Protein AF-A0A841QK77-F1 (afdb_monomer)

Foldseek 3Di:
DDDDDDWDKDWDDWDQDDPPSPDIDTDIDTDDDD

Sequence (34 aa):
DRSTVQETFRVISFLPVGQGNRFMEVKLSLITAQ

Solvent-accessible surface area (backbone atoms only — not comparable to full-atom values): 2437 Å² total; per-residue (Å²): 142,80,85,83,83,85,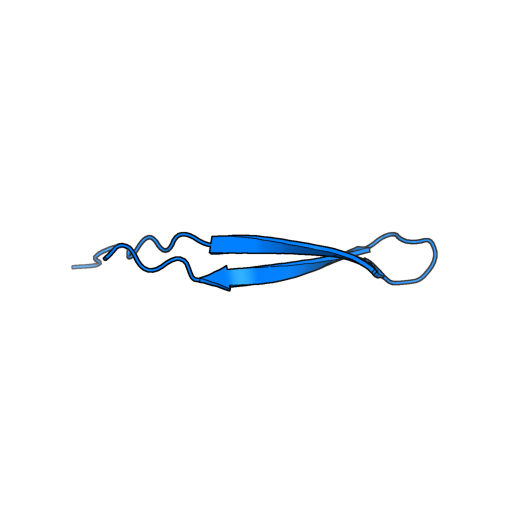84,52,68,44,81,77,49,80,43,76,35,69,85,88,55,76,39,70,49,72,44,72,43,82,53,78,86,130

pLDDT: mean 87.46, std 11.06, range [59.53, 96.44]

Radius of gyration: 14.65 Å; Cα contacts (8 Å, |Δi|>4): 42; chains: 1; bounding box: 38×16×37 Å

Mean predicted aligned error: 6.29 Å

Organism: NCBI:txid104100

Structure (mmCIF, N/CA/C/O backbone):
data_AF-A0A841QK77-F1
#
_entry.id   AF-A0A841QK77-F1
#
loop_
_atom_site.group_PDB
_atom_site.id
_atom_site.type_symbol
_atom_site.label_atom_id
_atom_site.label_alt_id
_atom_site.label_comp_id
_atom_site.label_asym_id
_atom_site.label_entity_id
_atom_site.label_seq_id
_atom_site.pdbx_PDB_ins_code
_atom_site.Cartn_x
_atom_site.Cartn_y
_atom_site.Cartn_z
_atom_site.occupancy
_atom_site.B_iso_or_equiv
_atom_site.auth_seq_id
_atom_site.auth_comp_id
_atom_site.auth_asym_id
_atom_site.auth_atom_id
_atom_site.pdbx_PDB_model_num
ATOM 1 N N . ASP A 1 1 ? -27.334 10.542 8.689 1.00 61.06 1 ASP A N 1
ATOM 2 C CA . ASP A 1 1 ? -26.665 9.620 9.611 1.00 61.06 1 ASP A CA 1
ATOM 3 C C . ASP A 1 1 ? -25.621 8.827 8.833 1.00 61.06 1 ASP A C 1
ATOM 5 O O . ASP A 1 1 ? -25.982 8.005 8.001 1.00 61.06 1 ASP A O 1
ATOM 9 N N . ARG A 1 2 ? -24.344 9.194 8.940 1.00 61.62 2 ARG A N 1
ATOM 10 C CA . ARG A 1 2 ? -23.230 8.434 8.357 1.00 61.62 2 ARG A CA 1
ATOM 11 C C . ARG A 1 2 ? -22.111 8.462 9.383 1.00 61.62 2 ARG A C 1
ATOM 13 O O . ARG A 1 2 ? -21.413 9.464 9.502 1.00 61.62 2 ARG A O 1
ATOM 20 N N . SER A 1 3 ? -21.982 7.385 10.141 1.00 72.31 3 SER A N 1
ATOM 21 C CA . SER A 1 3 ? -20.799 7.125 10.947 1.00 72.31 3 SER A CA 1
ATOM 22 C C . SER A 1 3 ? -19.665 6.723 10.004 1.00 72.31 3 SER A C 1
ATOM 24 O O . SER A 1 3 ? -19.718 5.699 9.326 1.00 72.31 3 SER A O 1
ATOM 26 N N . THR A 1 4 ? -18.639 7.561 9.904 1.00 77.88 4 THR A N 1
ATOM 27 C CA . THR A 1 4 ? -17.384 7.160 9.265 1.00 77.88 4 THR A CA 1
ATOM 28 C C . THR A 1 4 ? -16.718 6.122 10.165 1.00 77.88 4 THR A C 1
ATOM 30 O O . THR A 1 4 ? -16.359 6.442 11.297 1.00 77.88 4 THR A O 1
ATOM 33 N N . VAL A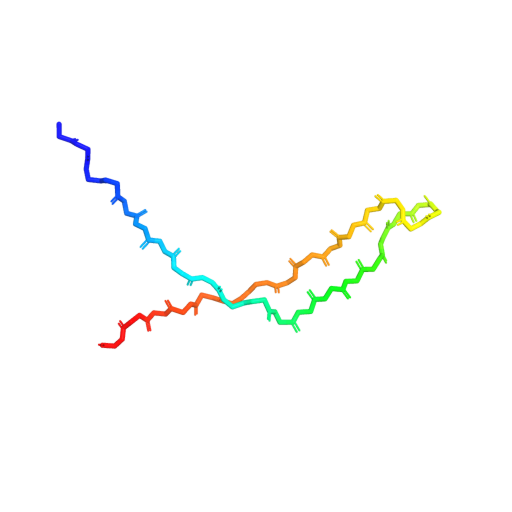 1 5 ? -16.554 4.888 9.683 1.00 74.12 5 VAL A N 1
ATOM 34 C CA . VAL A 1 5 ? -15.767 3.852 10.369 1.00 74.12 5 VAL A CA 1
ATOM 35 C C . VAL A 1 5 ? -14.305 4.025 9.961 1.00 74.12 5 VAL A C 1
ATOM 37 O O . VAL A 1 5 ? -13.993 4.027 8.771 1.00 74.12 5 VAL A O 1
ATOM 40 N N . GLN A 1 6 ? -13.418 4.224 10.937 1.00 81.44 6 GLN A N 1
ATOM 41 C CA . GLN A 1 6 ? -11.971 4.253 10.716 1.00 81.44 6 GLN A CA 1
ATOM 42 C C . GLN A 1 6 ? -11.373 2.902 11.113 1.00 81.44 6 GLN A C 1
ATOM 44 O O . GLN A 1 6 ? -11.555 2.453 12.243 1.00 81.44 6 GLN A O 1
ATOM 49 N N . GLU A 1 7 ? -10.641 2.277 10.194 1.00 85.94 7 GLU A N 1
ATOM 50 C CA . GLU A 1 7 ? -9.925 1.018 10.415 1.00 85.94 7 GLU A C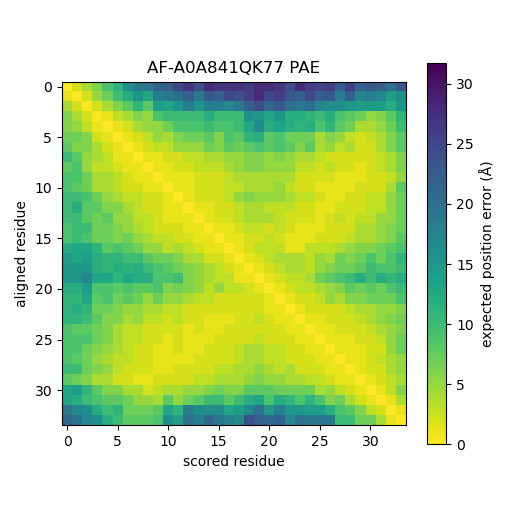A 1
ATOM 51 C C . GLU A 1 7 ? -8.415 1.263 10.356 1.00 85.94 7 GLU A C 1
ATOM 53 O O . GLU A 1 7 ? -7.931 2.070 9.560 1.00 85.94 7 GLU A O 1
ATOM 58 N N . THR A 1 8 ? -7.657 0.567 11.205 1.00 89.56 8 THR A N 1
ATOM 59 C CA . THR A 1 8 ? -6.190 0.650 11.226 1.00 89.56 8 THR A CA 1
ATOM 60 C C . THR A 1 8 ? -5.591 -0.617 10.630 1.00 89.56 8 THR A C 1
ATOM 62 O O . THR A 1 8 ? -5.974 -1.723 11.001 1.00 89.56 8 THR A O 1
ATOM 65 N N . PHE A 1 9 ? -4.606 -0.475 9.742 1.00 93.00 9 PHE A N 1
ATOM 66 C CA . PHE A 1 9 ? -3.908 -1.600 9.117 1.00 93.00 9 PHE A CA 1
ATOM 67 C C . PHE A 1 9 ? -2.410 -1.562 9.420 1.00 93.00 9 PHE A C 1
ATOM 69 O O . PHE A 1 9 ? -1.791 -0.498 9.446 1.00 93.00 9 PHE A O 1
ATOM 76 N N . ARG A 1 10 ? -1.804 -2.739 9.593 1.00 93.75 10 ARG A N 1
ATOM 77 C CA . ARG A 1 10 ? -0.350 -2.919 9.601 1.00 93.75 10 ARG A CA 1
ATOM 78 C C . ARG A 1 10 ? 0.118 -3.306 8.206 1.00 93.75 10 ARG A C 1
ATOM 80 O O . ARG A 1 10 ? -0.409 -4.249 7.619 1.00 93.75 10 ARG A O 1
ATOM 87 N N . VAL A 1 11 ? 1.165 -2.650 7.716 1.00 95.06 11 VAL A N 1
ATOM 88 C CA . VAL A 1 11 ? 1.870 -3.103 6.512 1.00 95.06 11 VAL A CA 1
ATOM 89 C C . VAL A 1 11 ? 2.779 -4.280 6.859 1.00 95.06 11 VAL A C 1
ATOM 91 O O . VAL A 1 11 ? 3.569 -4.192 7.796 1.00 95.06 11 VAL A O 1
ATOM 94 N N . ILE A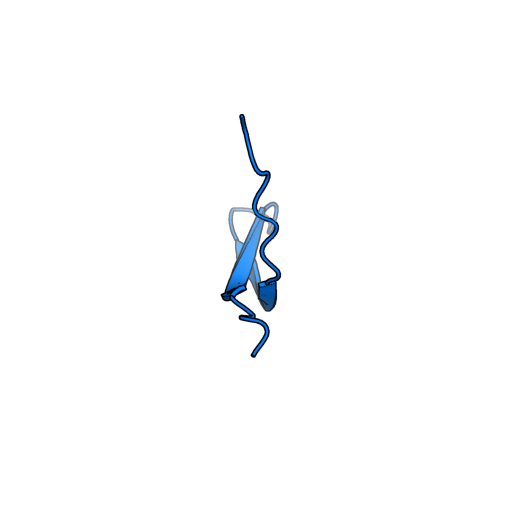 1 12 ? 2.669 -5.379 6.113 1.00 96.00 12 ILE A N 1
ATOM 95 C CA . ILE A 1 12 ? 3.449 -6.604 6.345 1.00 96.00 12 ILE A CA 1
ATOM 96 C C . ILE A 1 12 ? 4.589 -6.742 5.334 1.00 96.00 12 ILE A C 1
ATOM 98 O O . ILE A 1 12 ? 5.649 -7.260 5.670 1.00 96.00 12 ILE A O 1
ATOM 102 N N . SER A 1 13 ? 4.394 -6.297 4.090 1.00 96.44 13 SER A N 1
ATOM 103 C CA . SER A 1 13 ? 5.441 -6.383 3.066 1.00 96.44 13 SER A CA 1
ATOM 104 C C . SER A 1 13 ? 5.211 -5.417 1.913 1.00 96.44 13 SER A C 1
ATOM 106 O O . SER A 1 13 ? 4.072 -5.030 1.636 1.00 96.44 13 SER A O 1
ATOM 108 N N . PHE A 1 14 ? 6.309 -5.107 1.229 1.00 95.44 14 PHE A N 1
ATOM 109 C CA . PHE A 1 14 ? 6.355 -4.347 -0.009 1.00 95.44 14 PHE A CA 1
ATOM 110 C C . PHE A 1 14 ? 7.065 -5.187 -1.068 1.00 95.44 14 PHE A C 1
ATOM 112 O O . PHE A 1 14 ? 8.182 -5.647 -0.826 1.00 95.44 14 PHE A O 1
ATOM 119 N N . LEU A 1 15 ? 6.445 -5.376 -2.231 1.00 95.25 15 LEU A N 1
ATOM 120 C CA . LEU A 1 15 ? 7.088 -6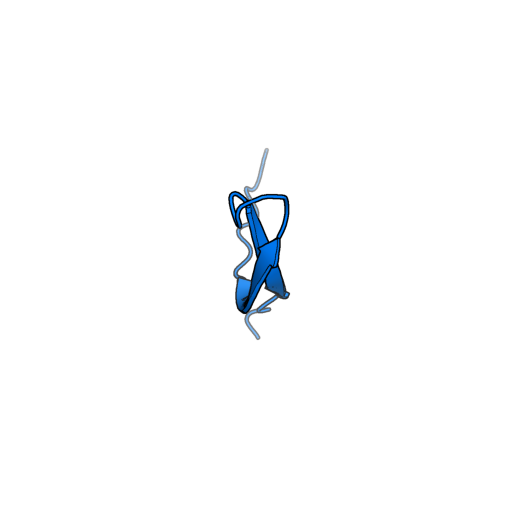.018 -3.376 1.00 95.25 15 LEU A CA 1
ATOM 121 C C . LEU A 1 15 ? 7.047 -5.090 -4.594 1.00 95.25 15 LEU A C 1
ATOM 123 O O . LEU A 1 15 ? 5.959 -4.663 -4.978 1.00 95.25 15 LEU A O 1
ATOM 127 N N . PRO A 1 16 ? 8.191 -4.783 -5.231 1.00 94.56 16 PRO A N 1
ATOM 128 C CA . PRO A 1 16 ? 8.180 -4.114 -6.523 1.00 94.56 16 PRO A CA 1
ATOM 129 C C . PRO A 1 16 ? 7.548 -5.029 -7.574 1.00 94.56 16 PRO A C 1
ATOM 131 O O . PRO A 1 16 ? 7.883 -6.210 -7.667 1.00 94.56 16 PRO A O 1
ATOM 134 N N . VAL A 1 17 ? 6.627 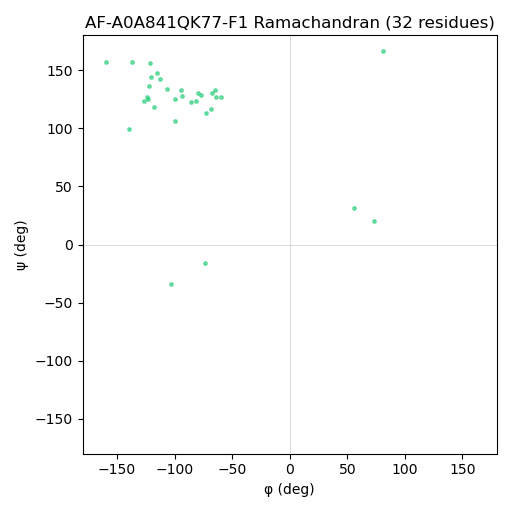-4.482 -8.364 1.00 94.38 17 VAL A N 1
ATOM 135 C CA . VAL A 1 17 ? 5.901 -5.203 -9.413 1.00 94.38 17 VAL A CA 1
ATOM 136 C C . VAL A 1 17 ? 5.801 -4.371 -10.698 1.00 94.38 17 VAL A C 1
ATOM 138 O O . VAL A 1 17 ? 5.910 -3.142 -10.702 1.00 94.38 17 VAL A O 1
ATOM 141 N N . GLY A 1 18 ? 5.597 -5.060 -11.823 1.00 89.56 18 GLY A N 1
ATOM 142 C CA . GLY A 1 18 ? 5.495 -4.465 -13.160 1.00 89.56 18 GLY A CA 1
ATOM 143 C C . GLY A 1 18 ? 6.840 -4.143 -13.826 1.00 89.56 18 GLY A C 1
ATOM 14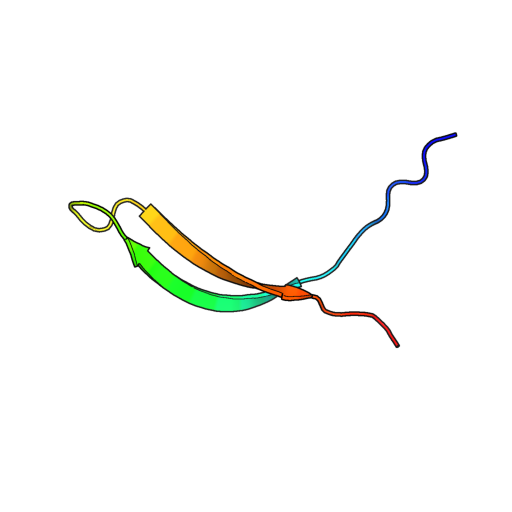4 O O . GLY A 1 18 ? 7.898 -4.145 -13.198 1.00 89.56 18 GLY A O 1
ATOM 145 N N . GLN A 1 19 ? 6.810 -3.872 -15.138 1.00 91.25 19 GLN A N 1
ATOM 146 C CA . GLN A 1 19 ? 8.028 -3.552 -15.894 1.00 91.25 19 GLN A CA 1
ATOM 147 C C . GLN A 1 19 ? 8.719 -2.303 -15.335 1.00 91.25 19 GLN A C 1
ATOM 149 O O . GLN A 1 19 ? 8.103 -1.237 -15.221 1.00 91.25 19 GLN A O 1
ATOM 154 N N . GLY A 1 20 ? 10.009 -2.453 -15.024 1.00 90.44 20 GLY A N 1
ATOM 155 C CA . GLY A 1 20 ? 10.847 -1.389 -14.476 1.00 90.44 20 GLY A CA 1
ATOM 156 C C . GLY A 1 20 ? 10.556 -1.044 -13.015 1.00 90.44 20 GLY A C 1
ATOM 157 O O . GLY A 1 20 ? 10.895 0.059 -12.604 1.00 90.44 20 GLY A O 1
ATOM 158 N N . ASN A 1 21 ? 9.912 -1.936 -12.246 1.00 90.12 21 ASN A N 1
ATOM 159 C CA . ASN A 1 21 ? 9.583 -1.727 -10.826 1.00 90.12 21 ASN A CA 1
ATOM 160 C C . ASN A 1 21 ? 8.768 -0.447 -10.571 1.00 90.12 21 ASN A C 1
ATOM 162 O O . ASN A 1 21 ? 8.904 0.200 -9.536 1.00 90.12 21 ASN A O 1
ATOM 166 N N . ARG A 1 22 ? 7.935 -0.054 -11.542 1.00 93.88 22 ARG A N 1
ATOM 167 C CA . ARG A 1 22 ? 7.156 1.192 -11.476 1.00 93.88 22 ARG A CA 1
ATOM 168 C C . ARG A 1 22 ? 5.989 1.127 -10.497 1.00 93.88 22 ARG A C 1
ATOM 170 O O . ARG A 1 22 ? 5.442 2.168 -10.148 1.00 93.88 22 ARG A O 1
ATOM 177 N N . PHE A 1 23 ? 5.598 -0.072 -10.078 1.00 95.00 23 PHE A N 1
ATOM 178 C CA . PHE A 1 23 ? 4.514 -0.288 -9.133 1.00 95.00 23 PHE A CA 1
ATOM 179 C C . PHE A 1 23 ? 5.024 -1.036 -7.905 1.00 95.00 23 PHE A C 1
ATOM 181 O O . PHE A 1 23 ? 6.025 -1.749 -7.961 1.00 95.00 23 PHE A O 1
ATOM 188 N N . MET A 1 24 ? 4.310 -0.881 -6.794 1.00 95.12 24 MET A N 1
ATOM 189 C CA . MET A 1 24 ? 4.582 -1.577 -5.542 1.00 95.12 24 MET A CA 1
ATOM 190 C C . MET A 1 24 ? 3.304 -2.280 -5.094 1.00 95.12 24 MET A C 1
ATOM 192 O O . MET A 1 24 ? 2.272 -1.636 -4.915 1.00 95.12 24 MET A O 1
ATOM 196 N N . GLU A 1 25 ? 3.373 -3.591 -4.900 1.00 95.44 25 GLU A N 1
ATOM 197 C CA . GLU A 1 25 ? 2.351 -4.334 -4.175 1.00 95.44 25 GLU A CA 1
ATOM 198 C C . GLU A 1 25 ? 2.584 -4.150 -2.671 1.00 95.44 25 GLU A C 1
ATOM 200 O O . GLU A 1 25 ? 3.702 -4.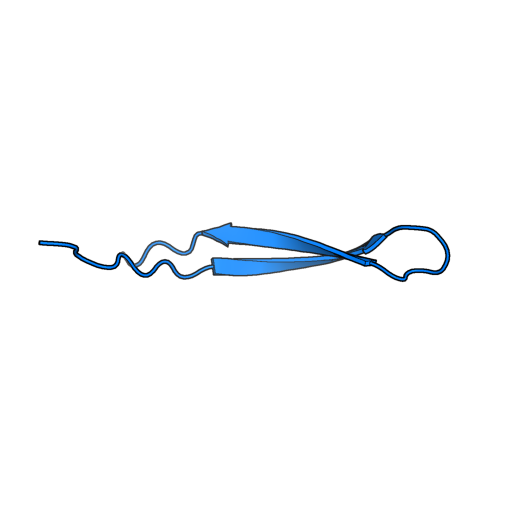328 -2.177 1.00 95.44 25 GLU A O 1
ATOM 205 N N . VAL A 1 26 ? 1.526 -3.791 -1.938 1.00 95.69 26 VAL A N 1
ATOM 206 C CA . VAL A 1 26 ? 1.555 -3.598 -0.483 1.00 95.69 26 VAL A CA 1
ATOM 207 C C . VAL A 1 26 ? 0.611 -4.601 0.163 1.00 95.69 26 VAL A C 1
ATOM 209 O O . VAL A 1 26 ? -0.594 -4.563 -0.080 1.00 95.69 26 VAL A O 1
ATOM 212 N N . LYS A 1 27 ? 1.140 -5.490 1.011 1.00 95.31 27 LYS A N 1
ATOM 213 C CA . LYS A 1 27 ? 0.311 -6.436 1.777 1.00 95.31 27 LYS A CA 1
ATOM 214 C C . LYS A 1 27 ? -0.013 -5.862 3.148 1.00 95.31 27 LYS A C 1
ATOM 216 O O . LYS A 1 27 ? 0.895 -5.475 3.887 1.00 95.31 27 LYS A O 1
ATOM 221 N N . LEU A 1 28 ? -1.299 -5.842 3.483 1.00 95.19 28 LEU A N 1
ATOM 222 C CA . LEU A 1 28 ? -1.843 -5.266 4.711 1.00 95.19 28 LEU A CA 1
ATOM 223 C C . LEU A 1 28 ? -2.476 -6.354 5.587 1.00 95.19 28 LEU A C 1
ATOM 225 O O . LEU A 1 28 ? -3.041 -7.315 5.072 1.00 95.19 28 LEU A O 1
ATOM 229 N N . SER A 1 29 ? -2.412 -6.176 6.905 1.00 94.69 29 SER A N 1
ATOM 230 C CA . SER A 1 29 ? -3.214 -6.922 7.882 1.00 94.69 29 SER A CA 1
ATOM 231 C C . SER A 1 29 ? -4.028 -5.950 8.724 1.00 94.69 29 SER A C 1
ATOM 233 O O . SER A 1 29 ? -3.507 -4.916 9.147 1.00 94.69 29 SER A O 1
ATOM 235 N N . LEU A 1 30 ? -5.300 -6.271 8.952 1.00 93.50 30 LEU A N 1
ATOM 236 C CA . LEU A 1 30 ? -6.190 -5.476 9.791 1.00 93.50 30 LEU A CA 1
ATOM 237 C C . LEU A 1 30 ? -5.734 -5.553 11.252 1.00 93.50 30 LEU A C 1
ATOM 239 O O . LEU A 1 30 ? -5.512 -6.640 11.786 1.00 93.50 30 LEU A O 1
ATOM 243 N N . ILE A 1 31 ? -5.607 -4.396 11.900 1.00 90.00 31 ILE A N 1
ATOM 244 C CA . ILE A 1 31 ? -5.422 -4.307 13.345 1.00 90.00 31 ILE A CA 1
ATOM 245 C C . ILE A 1 31 ? -6.778 -3.979 13.955 1.00 90.00 31 ILE A C 1
ATOM 247 O O . ILE A 1 31 ? -7.251 -2.846 1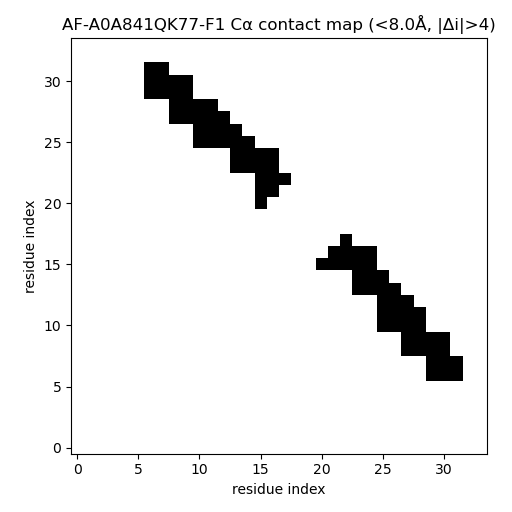3.881 1.00 90.00 31 ILE A O 1
ATOM 251 N N . THR A 1 32 ? -7.387 -4.968 14.593 1.00 84.31 32 THR A N 1
ATOM 252 C CA . THR A 1 32 ? -8.554 -4.753 15.445 1.00 84.31 32 THR A CA 1
ATOM 253 C C . THR A 1 32 ? -8.077 -4.270 16.812 1.00 84.31 32 THR A C 1
ATOM 255 O O . THR A 1 32 ? -7.266 -4.939 17.455 1.00 84.31 32 THR A O 1
ATOM 258 N N . ALA A 1 33 ? -8.552 -3.104 17.256 1.00 66.94 33 ALA A N 1
ATOM 259 C CA . ALA A 1 33 ? -8.404 -2.706 18.652 1.00 66.94 33 ALA A CA 1
ATOM 260 C C . ALA A 1 33 ? -9.202 -3.696 19.519 1.00 66.94 33 ALA A C 1
ATOM 262 O O . ALA A 1 33 ? -10.365 -3.967 19.210 1.00 66.94 33 ALA A O 1
ATOM 263 N N . GLN A 1 34 ? -8.543 -4.284 20.520 1.00 59.53 34 GLN A N 1
ATOM 264 C CA . GLN A 1 34 ? -9.162 -5.171 21.511 1.00 59.53 34 GLN A CA 1
ATOM 265 C C . GLN A 1 34 ? -9.898 -4.369 22.579 1.00 59.53 34 GLN A C 1
ATOM 267 O O . GLN A 1 34 ? -9.386 -3.286 22.945 1.00 59.53 34 GLN A O 1
#

Nearest PDB structures (foldseek):
  8flw-assembly1_H  TM=3.375E-01  e=6.764E+00  Homo sapiens

Secondary structure (DSSP, 8-state):
---PPP-EEEEEEEEEESGGG-EEEEEEEEE---